Protein AF-A0A8T2XQR4-F1 (afdb_monomer)

Sequence (113 aa):
MMPNAELTTSVIAMCVNTEDIAYMCTSGLSATVSTRVSNELGAGNPDKAKQAMATTLKLSVLLALLIVLALVIGHDIWAGFFTDDLSIIKAFASMTPFLAISIALDAFEVVFR

pLDDT: mean 91.52, std 8.34, range [52.41, 97.44]

Nearest PDB structures (foldseek):
  7dqk-assembly1_A  TM=8.702E-01  e=2.565E-03  Nicotiana tabacum
  7php-assembly1_A  TM=9.029E-01  e=1.424E-01  Vibrio cholerae RC385
  6z71-assembly1_B  TM=8.340E-01  e=7.100E-01  Aquifex aeolicus VF5
  6fv7-assembly1_B  TM=8.353E-01  e=1.213E+00  Aquifex aeolicus VF5
  4oyd-assembly2_D  TM=6.210E-01  e=1.964E+00  synthetic construct

Secondary struc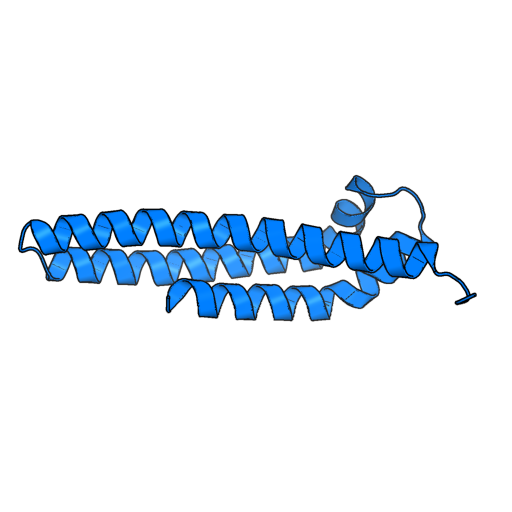ture (DSSP, 8-state):
--TTHHHHHHHHHHHHHHHHHHHHHHHHHHHHHHHHHHHHHHTT-HHHHHHHHHHHHHHHHHHHHHHHHHHHHHHHHHHHTT---HHHHHHHHHHHHHHHHHHHHHHHHHHH-

Foldseek 3Di:
DPVPPVLVVLLVVLLVVLLVVLLVVLLVLLVVLVVVLVVCVVVVNNVSSVVSLVVSLVVLLVSLVVSLVCCLVCVLVSVVVRDPDPSSSVVNNVCSVVSSVVSNVSSVVSSVD

Structure (mmCIF, N/CA/C/O backbone):
data_AF-A0A8T2XQR4-F1
#
_entry.id   AF-A0A8T2XQR4-F1
#
loop_
_atom_site.group_PDB
_atom_site.id
_atom_site.type_symbol
_atom_site.label_atom_id
_atom_site.label_alt_id
_atom_site.label_comp_id
_atom_site.label_asym_id
_atom_site.label_entity_id
_atom_site.label_seq_id
_atom_site.pdbx_PDB_ins_code
_atom_site.Cartn_x
_atom_site.Cartn_y
_atom_site.Cartn_z
_atom_site.occupancy
_atom_site.B_iso_or_equiv
_atom_site.auth_seq_id
_atom_site.auth_comp_id
_atom_site.auth_asym_id
_atom_site.auth_atom_id
_atom_site.pdbx_PDB_model_num
ATOM 1 N N . MET A 1 1 ? 27.267 15.207 -14.754 1.00 52.44 1 MET A N 1
ATOM 2 C CA . MET A 1 1 ? 25.904 14.692 -15.010 1.00 52.44 1 MET A CA 1
ATOM 3 C C . MET A 1 1 ? 25.841 13.300 -14.412 1.00 52.44 1 MET A C 1
ATOM 5 O O . MET A 1 1 ? 26.794 12.558 -14.617 1.00 52.44 1 MET A O 1
ATOM 9 N N . MET A 1 2 ? 24.819 12.973 -13.616 1.00 52.41 2 MET A N 1
ATOM 10 C CA . MET A 1 2 ? 24.687 11.603 -13.107 1.00 52.41 2 MET A CA 1
ATOM 11 C C . MET A 1 2 ? 24.422 10.677 -14.302 1.00 52.41 2 MET A C 1
ATOM 13 O O . MET A 1 2 ? 23.519 10.984 -15.086 1.00 52.41 2 MET A O 1
ATOM 17 N N . PRO A 1 3 ? 25.190 9.593 -14.488 1.00 59.22 3 PRO A N 1
ATOM 18 C CA . PRO A 1 3 ? 24.833 8.591 -15.481 1.00 59.22 3 PRO A CA 1
ATOM 19 C C . PRO A 1 3 ? 23.431 8.056 -15.145 1.00 59.22 3 PRO A C 1
ATOM 21 O O . PRO A 1 3 ? 23.161 7.718 -13.996 1.00 59.22 3 PRO A O 1
ATOM 24 N N . ASN A 1 4 ? 22.538 8.032 -16.138 1.00 79.88 4 ASN A N 1
ATOM 25 C CA . ASN A 1 4 ? 21.150 7.553 -16.034 1.00 79.88 4 ASN A CA 1
ATOM 26 C C . ASN A 1 4 ? 20.208 8.376 -15.131 1.00 79.88 4 ASN A C 1
ATOM 28 O O . ASN A 1 4 ? 19.316 7.816 -14.496 1.00 79.88 4 ASN A O 1
ATOM 32 N N . ALA A 1 5 ? 20.368 9.705 -15.093 1.00 87.06 5 ALA A N 1
ATOM 33 C CA . ALA A 1 5 ? 19.472 10.590 -14.337 1.00 87.06 5 ALA A CA 1
ATOM 34 C C . ALA A 1 5 ? 17.978 10.376 -14.668 1.00 87.06 5 ALA A C 1
ATOM 36 O O . ALA A 1 5 ? 17.159 10.327 -13.758 1.00 87.06 5 ALA A O 1
ATOM 37 N N . GLU A 1 6 ? 17.639 10.183 -15.946 1.00 89.69 6 GLU A N 1
ATOM 38 C CA . GLU A 1 6 ? 16.264 9.932 -16.403 1.00 89.69 6 GLU A CA 1
ATOM 39 C C . GLU A 1 6 ? 15.666 8.651 -15.806 1.00 89.69 6 GLU A C 1
ATOM 41 O O . GLU A 1 6 ? 14.553 8.679 -15.281 1.00 89.69 6 GLU A O 1
ATOM 46 N N . LEU A 1 7 ? 16.425 7.551 -15.815 1.00 92.94 7 LEU A N 1
ATOM 47 C CA . LEU A 1 7 ? 15.996 6.275 -15.241 1.00 92.94 7 LEU A CA 1
ATOM 48 C C . LEU A 1 7 ? 15.733 6.426 -13.742 1.00 92.94 7 LEU A C 1
ATOM 50 O O . LEU A 1 7 ? 14.656 6.076 -13.268 1.00 92.94 7 LEU A O 1
ATOM 54 N N . THR A 1 8 ? 16.691 6.985 -12.998 1.00 93.06 8 THR A N 1
ATOM 55 C CA . THR A 1 8 ? 16.569 7.142 -11.543 1.00 93.06 8 THR A CA 1
ATOM 56 C C . THR A 1 8 ? 15.383 8.026 -11.172 1.00 93.06 8 THR A C 1
ATOM 58 O O . THR A 1 8 ? 14.587 7.654 -10.312 1.00 93.06 8 THR A O 1
ATOM 61 N N . THR A 1 9 ? 15.227 9.179 -11.830 1.00 95.12 9 THR A N 1
ATOM 62 C CA . THR A 1 9 ? 14.106 10.087 -11.567 1.00 95.12 9 THR A CA 1
ATOM 63 C C . THR A 1 9 ? 12.765 9.437 -11.899 1.00 95.12 9 THR A C 1
ATOM 65 O O . THR A 1 9 ? 11.834 9.566 -11.108 1.00 95.12 9 THR A O 1
ATOM 68 N N . SER A 1 10 ? 12.670 8.699 -13.008 1.00 95.62 10 SER A N 1
ATOM 69 C CA . SER A 1 10 ? 11.432 8.018 -13.406 1.00 95.62 10 SER A CA 1
ATOM 70 C C . SER A 1 10 ? 11.033 6.934 -12.407 1.00 95.62 10 SER A C 1
ATOM 72 O O . SER A 1 10 ? 9.889 6.904 -11.964 1.00 95.62 10 SER A O 1
ATOM 74 N N . VAL A 1 11 ? 11.982 6.091 -11.983 1.00 96.56 11 VAL A N 1
ATOM 75 C CA . VAL A 1 11 ? 11.727 5.038 -10.985 1.00 96.56 11 VAL A CA 1
ATOM 76 C C . VAL A 1 11 ? 11.282 5.642 -9.655 1.00 96.56 11 VAL A C 1
ATOM 78 O O . VAL A 1 11 ? 10.300 5.182 -9.080 1.00 96.56 11 VAL A O 1
ATOM 81 N N . ILE A 1 12 ? 11.956 6.696 -9.181 1.00 96.12 12 ILE A N 1
ATOM 82 C CA . ILE A 1 12 ? 11.571 7.379 -7.938 1.00 96.12 12 ILE A CA 1
ATOM 83 C C . ILE A 1 12 ? 10.167 7.974 -8.065 1.00 96.12 12 ILE A C 1
ATOM 85 O O . ILE A 1 12 ? 9.347 7.782 -7.171 1.00 96.12 12 ILE A O 1
ATOM 89 N N . ALA A 1 13 ? 9.864 8.652 -9.174 1.00 96.81 13 ALA A N 1
ATOM 90 C CA . ALA A 1 13 ? 8.539 9.216 -9.405 1.00 96.81 13 ALA A CA 1
ATOM 91 C C . ALA A 1 13 ? 7.453 8.130 -9.418 1.00 96.81 13 ALA A C 1
ATOM 93 O O . ALA A 1 13 ? 6.382 8.332 -8.850 1.00 96.81 13 ALA A O 1
ATOM 94 N N . MET A 1 14 ? 7.718 6.968 -10.018 1.00 97.44 14 MET A N 1
ATOM 95 C CA . MET A 1 14 ? 6.789 5.834 -9.992 1.00 97.44 14 MET A CA 1
ATOM 96 C C . MET A 1 14 ? 6.578 5.295 -8.575 1.00 97.44 14 MET A C 1
ATOM 98 O O . MET A 1 14 ? 5.436 5.036 -8.195 1.00 97.44 14 MET A O 1
ATOM 102 N N . CYS A 1 15 ? 7.643 5.155 -7.779 1.00 97.31 15 CYS A N 1
ATOM 103 C CA . CYS A 1 15 ? 7.532 4.741 -6.380 1.00 97.31 15 CYS A CA 1
ATOM 104 C C . CYS A 1 15 ? 6.655 5.711 -5.583 1.00 97.31 15 CYS A C 1
ATOM 106 O O . CYS A 1 15 ? 5.674 5.275 -4.987 1.00 97.31 15 CYS A O 1
ATOM 108 N N . VAL A 1 16 ? 6.948 7.013 -5.656 1.00 96.94 16 VAL A N 1
ATOM 109 C CA . VAL A 1 16 ? 6.195 8.055 -4.937 1.00 96.94 16 VAL A CA 1
ATOM 110 C C . VAL A 1 16 ? 4.725 8.073 -5.360 1.00 96.94 16 VAL A C 1
ATOM 112 O O . VAL A 1 16 ? 3.849 8.043 -4.508 1.00 96.94 16 VAL A O 1
ATOM 115 N N . ASN A 1 17 ? 4.424 8.029 -6.664 1.00 96.94 17 ASN A N 1
ATOM 116 C CA . ASN A 1 17 ? 3.030 7.989 -7.127 1.00 96.94 17 ASN A CA 1
ATOM 117 C C . ASN A 1 17 ? 2.286 6.736 -6.639 1.00 96.94 17 ASN A C 1
ATOM 119 O O . ASN A 1 17 ? 1.100 6.793 -6.325 1.00 96.94 17 ASN A O 1
ATOM 123 N N . THR A 1 18 ? 2.967 5.590 -6.590 1.00 96.31 18 THR A N 1
ATOM 124 C CA . THR A 1 18 ? 2.365 4.341 -6.103 1.00 96.31 18 THR A CA 1
ATOM 125 C C . THR A 1 18 ? 2.063 4.421 -4.606 1.00 96.31 18 THR A C 1
ATOM 127 O O . THR A 1 18 ? 0.993 3.994 -4.170 1.00 96.31 18 THR A O 1
ATOM 130 N N . GLU A 1 19 ? 2.985 4.992 -3.832 1.00 95.06 19 GLU A N 1
ATOM 131 C CA . GLU A 1 19 ? 2.826 5.244 -2.400 1.00 95.06 19 GLU A CA 1
ATOM 132 C C . GLU A 1 19 ? 1.676 6.220 -2.127 1.00 95.06 19 GLU A C 1
ATOM 134 O O . GLU A 1 19 ? 0.780 5.897 -1.349 1.00 95.06 19 GLU A O 1
ATOM 139 N N . ASP A 1 20 ? 1.605 7.335 -2.859 1.00 95.25 20 ASP A N 1
ATOM 140 C CA . ASP A 1 20 ? 0.517 8.315 -2.755 1.00 95.25 20 ASP A CA 1
ATOM 141 C C . ASP A 1 20 ? -0.856 7.684 -3.032 1.00 95.25 20 ASP A C 1
ATOM 143 O O . ASP A 1 20 ? -1.819 7.913 -2.295 1.00 95.25 20 ASP A O 1
ATOM 147 N N . ILE A 1 21 ? -0.968 6.843 -4.067 1.00 94.56 21 ILE A N 1
ATOM 148 C CA . ILE A 1 21 ? -2.221 6.140 -4.388 1.00 94.56 21 ILE A CA 1
ATOM 149 C C . ILE A 1 21 ? -2.627 5.202 -3.244 1.00 94.56 21 ILE A C 1
ATOM 151 O O . ILE A 1 21 ? -3.799 5.171 -2.848 1.00 94.56 21 ILE A O 1
ATOM 155 N N . ALA A 1 22 ? -1.674 4.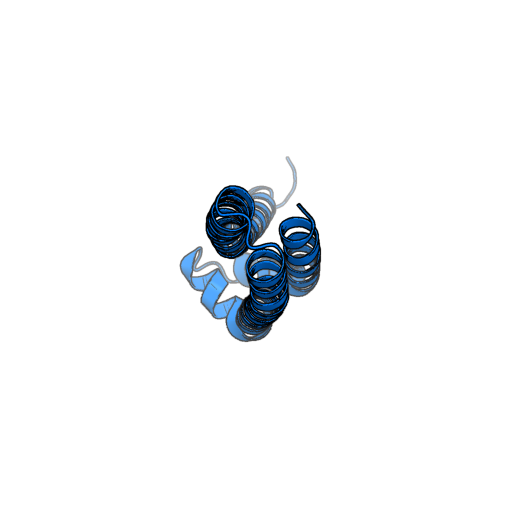448 -2.692 1.00 92.94 22 ALA A N 1
ATOM 156 C CA . ALA A 1 22 ? -1.926 3.564 -1.559 1.00 92.94 22 ALA A CA 1
ATOM 157 C C . ALA A 1 22 ? -2.353 4.354 -0.309 1.00 92.94 22 ALA A C 1
ATOM 159 O O . ALA A 1 22 ? -3.339 3.995 0.343 1.00 92.94 22 ALA A O 1
ATOM 160 N N . TYR A 1 23 ? -1.674 5.467 -0.027 1.00 91.38 23 TYR A N 1
ATOM 161 C CA . TYR A 1 23 ? -1.985 6.376 1.072 1.00 91.38 23 TYR A CA 1
ATOM 162 C C . TYR A 1 23 ? -3.382 6.993 0.939 1.00 91.38 23 TYR A C 1
ATOM 164 O O . TYR A 1 23 ? -4.145 7.043 1.905 1.00 91.38 23 TYR A O 1
ATOM 172 N N . MET A 1 24 ? -3.779 7.426 -0.260 1.00 92.62 24 MET A N 1
ATOM 173 C CA . MET A 1 24 ? -5.118 7.976 -0.490 1.00 92.62 24 MET A CA 1
ATOM 174 C C . MET A 1 24 ? -6.223 6.958 -0.179 1.00 92.62 24 MET A C 1
ATOM 176 O O . MET A 1 24 ? -7.257 7.324 0.388 1.00 92.62 24 MET A O 1
ATOM 180 N N . CYS A 1 25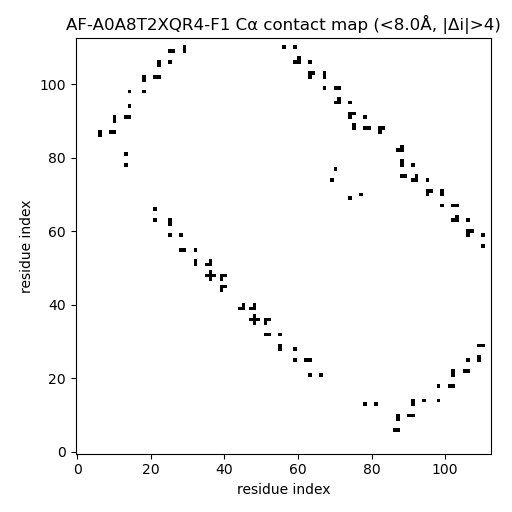 ? -6.001 5.679 -0.501 1.00 88.88 25 CYS A N 1
ATOM 181 C CA . CYS A 1 25 ? -6.956 4.611 -0.208 1.00 88.88 25 CYS A CA 1
ATOM 182 C C . CYS A 1 25 ? -7.163 4.422 1.303 1.00 88.88 25 CYS A C 1
ATOM 184 O O . CYS A 1 25 ? -8.301 4.287 1.761 1.00 88.88 25 CYS A O 1
ATOM 186 N N . THR A 1 26 ? -6.085 4.428 2.090 1.00 86.88 26 THR A N 1
ATOM 187 C CA . THR A 1 26 ? -6.158 4.240 3.549 1.00 86.88 26 THR A CA 1
ATOM 188 C C . THR A 1 26 ? -6.657 5.498 4.263 1.00 86.88 26 THR A C 1
ATOM 190 O O . THR A 1 26 ? -7.515 5.409 5.143 1.00 86.88 26 THR A O 1
ATOM 193 N N . SER A 1 27 ? -6.212 6.680 3.837 1.00 88.62 27 SER A N 1
ATOM 194 C CA . SER A 1 27 ? -6.606 7.971 4.412 1.00 88.62 27 SER A CA 1
ATOM 195 C C . SER A 1 27 ? -8.105 8.258 4.249 1.00 88.62 27 SER A C 1
ATOM 197 O O . SER A 1 27 ? -8.763 8.707 5.192 1.00 88.62 27 SER A O 1
ATOM 199 N N . GLY A 1 28 ? -8.695 7.913 3.096 1.00 90.06 28 GLY A N 1
ATOM 200 C CA . GLY A 1 28 ? -10.142 8.040 2.878 1.00 90.06 28 GLY A CA 1
ATOM 201 C C . GLY A 1 28 ? -10.979 7.191 3.847 1.00 90.06 28 GLY A C 1
ATOM 202 O O . GLY A 1 28 ? -12.038 7.627 4.321 1.00 90.06 28 GLY A O 1
ATOM 203 N N . LEU A 1 29 ? -10.481 6.002 4.202 1.00 86.81 29 LEU A N 1
ATOM 204 C CA . LEU A 1 29 ? -11.107 5.147 5.207 1.00 86.81 29 LEU A CA 1
ATOM 205 C C . LEU A 1 29 ? -11.045 5.796 6.597 1.00 86.81 29 LEU A C 1
ATOM 207 O O . LEU A 1 29 ? -12.074 5.887 7.272 1.00 86.81 29 LEU A O 1
ATOM 211 N N . SER A 1 30 ? -9.872 6.297 6.996 1.00 87.69 30 SER A N 1
ATOM 212 C CA . SER A 1 30 ? -9.693 6.986 8.279 1.00 87.69 30 SER A CA 1
ATOM 213 C C . SER A 1 30 ? -10.610 8.204 8.396 1.00 87.69 30 SER A C 1
ATOM 215 O O . SER A 1 30 ? -11.335 8.316 9.381 1.00 87.69 30 SER A O 1
ATOM 217 N N . ALA A 1 31 ? -10.705 9.052 7.366 1.00 90.62 31 ALA A N 1
ATOM 218 C CA . ALA A 1 31 ? -11.583 10.228 7.374 1.00 90.62 31 ALA A CA 1
ATOM 219 C C . ALA A 1 31 ? -13.075 9.873 7.558 1.00 90.62 31 ALA A C 1
ATOM 221 O O . ALA A 1 31 ? -13.803 10.516 8.328 1.00 90.62 31 ALA A O 1
ATOM 222 N N . THR A 1 32 ? -13.532 8.808 6.891 1.00 90.56 32 THR A N 1
ATOM 223 C CA . THR A 1 32 ? -14.906 8.296 7.035 1.00 90.56 32 THR A CA 1
ATOM 224 C C . THR A 1 32 ? -15.178 7.854 8.472 1.00 90.56 32 THR A C 1
ATOM 226 O O . THR A 1 32 ? -16.263 8.058 9.023 1.00 90.56 32 THR A O 1
ATOM 229 N N . VAL A 1 33 ? -14.179 7.253 9.107 1.00 90.81 33 VAL A N 1
ATOM 230 C CA . VAL A 1 33 ? -14.316 6.647 10.427 1.00 90.81 33 VAL A CA 1
ATOM 231 C C . VAL A 1 33 ? -14.203 7.684 11.521 1.00 90.81 33 VAL A C 1
ATOM 233 O O . VAL A 1 33 ? -15.018 7.633 12.438 1.00 90.81 33 VAL A O 1
ATOM 236 N N . SER A 1 34 ? -13.302 8.660 11.398 1.00 91.25 34 SER A N 1
ATOM 237 C CA . SER A 1 34 ? -13.270 9.834 12.270 1.00 91.25 34 SER A CA 1
ATOM 238 C C . SER A 1 34 ? -14.645 10.498 12.305 1.00 91.25 34 SER A C 1
ATOM 240 O O . SER A 1 34 ? -15.198 10.684 13.384 1.00 91.25 34 SER A O 1
ATOM 242 N N . THR A 1 35 ? -15.268 10.723 11.140 1.00 94.56 35 THR A N 1
ATOM 243 C CA . THR A 1 35 ? -16.640 11.257 11.056 1.00 94.56 35 THR A CA 1
ATOM 244 C C . THR A 1 35 ? -17.644 10.385 11.819 1.00 94.56 35 THR A C 1
ATOM 246 O O . THR A 1 35 ? -18.446 10.887 12.606 1.00 94.56 35 THR A O 1
ATOM 249 N N . ARG A 1 36 ? -17.594 9.059 11.632 1.00 93.38 36 ARG A N 1
ATOM 250 C CA . ARG A 1 36 ? -18.526 8.123 12.282 1.00 93.38 36 ARG A CA 1
ATOM 251 C C . ARG A 1 36 ? -18.337 8.066 13.800 1.00 93.38 36 ARG A C 1
ATOM 253 O O . ARG A 1 36 ? -19.317 8.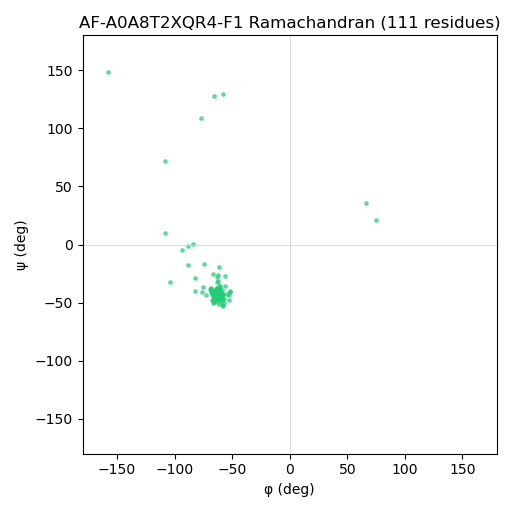056 14.536 1.00 93.38 36 ARG A O 1
ATOM 260 N N . VAL A 1 37 ? -17.090 8.048 14.264 1.00 94.38 37 VAL A N 1
ATOM 261 C CA . VAL A 1 37 ? -16.720 8.056 15.685 1.00 94.38 37 VAL A CA 1
ATOM 262 C C . VAL A 1 37 ? -17.151 9.367 16.336 1.00 94.38 37 VAL A C 1
ATOM 264 O O . VAL A 1 37 ? -17.796 9.328 17.381 1.00 94.38 37 VAL A O 1
ATOM 267 N N . SER A 1 38 ? -16.876 10.512 15.704 1.00 95.31 38 SER A N 1
ATOM 268 C CA . SER A 1 38 ? -17.314 11.826 16.184 1.00 95.31 38 SER A CA 1
ATOM 269 C C . SER A 1 38 ? -18.834 11.912 16.314 1.00 95.31 38 SER A C 1
ATOM 271 O O . SER A 1 38 ? -19.323 12.402 17.330 1.00 95.31 38 SER A O 1
ATOM 273 N N . ASN A 1 39 ? -19.584 11.386 15.340 1.00 96.56 39 ASN A N 1
ATOM 274 C CA . ASN A 1 39 ? -21.047 11.373 15.390 1.00 96.56 39 ASN A CA 1
ATOM 275 C C . ASN A 1 39 ? -21.588 10.497 16.531 1.00 96.56 39 ASN A C 1
ATOM 277 O O . ASN A 1 39 ? -22.480 10.927 17.258 1.00 96.56 39 ASN A O 1
ATOM 281 N N . GLU A 1 40 ? -21.046 9.290 16.728 1.00 96.88 40 GLU A N 1
ATOM 282 C CA . GLU A 1 40 ? -21.491 8.399 17.811 1.00 96.88 40 GLU A CA 1
ATOM 283 C C . GLU A 1 40 ? -21.117 8.937 19.198 1.00 96.88 40 GLU A C 1
ATOM 285 O O . GLU A 1 40 ? -21.919 8.846 20.128 1.00 96.88 40 GLU A O 1
ATOM 290 N N . LEU A 1 41 ? -19.941 9.556 19.343 1.00 95.00 41 LEU A N 1
ATOM 291 C CA . LEU A 1 41 ? -19.555 10.239 20.581 1.00 95.00 41 LEU A CA 1
ATOM 292 C C . LEU A 1 41 ? -20.450 11.453 20.858 1.00 95.00 41 LEU A C 1
ATOM 294 O O . LEU A 1 41 ? -20.916 11.611 21.984 1.00 95.00 41 LEU A O 1
ATOM 298 N N . GLY A 1 42 ? -20.746 12.266 19.839 1.00 97.00 42 GLY A N 1
ATOM 299 C CA . GLY A 1 42 ? -21.667 13.402 19.948 1.00 97.00 42 GLY A CA 1
ATOM 300 C C . GLY A 1 42 ? -23.102 12.990 20.298 1.00 97.00 42 GLY A C 1
ATOM 301 O O . GLY A 1 42 ? -23.811 13.739 20.963 1.00 97.00 42 GLY A O 1
ATOM 302 N N . ALA A 1 43 ? -23.509 11.777 19.915 1.00 96.88 43 ALA A N 1
ATOM 303 C CA . ALA A 1 43 ? -24.790 11.177 20.281 1.00 96.88 43 ALA A CA 1
ATOM 304 C C . ALA A 1 43 ? -24.788 10.477 21.657 1.00 96.88 43 ALA A C 1
ATOM 306 O O . ALA A 1 43 ? -25.811 9.919 22.050 1.00 96.88 43 ALA A O 1
ATOM 307 N N . GLY A 1 44 ? -23.664 10.474 22.386 1.00 96.94 44 GLY A N 1
ATOM 308 C CA . GLY A 1 44 ? -23.546 9.816 23.690 1.00 96.94 44 GLY A CA 1
ATOM 309 C C . GLY A 1 44 ? -23.439 8.286 23.631 1.00 96.94 44 GLY A C 1
ATOM 310 O O . GLY A 1 44 ? -23.715 7.628 24.630 1.00 96.94 44 GLY A O 1
ATOM 311 N N . ASN A 1 45 ? -23.028 7.712 22.491 1.00 97.25 45 ASN A N 1
ATOM 312 C CA . ASN A 1 45 ? -22.921 6.265 22.258 1.00 97.25 45 ASN A CA 1
ATOM 313 C C . ASN A 1 45 ? -21.449 5.781 22.193 1.00 97.25 45 ASN A C 1
ATOM 315 O O . ASN A 1 45 ? -20.965 5.400 21.118 1.00 97.25 45 ASN A O 1
ATOM 319 N N . PRO A 1 46 ? -20.707 5.728 23.316 1.00 94.50 46 PRO A N 1
ATOM 320 C CA . PRO A 1 46 ? -19.292 5.337 23.318 1.00 94.50 46 PRO A CA 1
ATOM 321 C C . PRO A 1 46 ? -19.054 3.898 22.831 1.00 94.50 46 PRO A C 1
ATOM 323 O O . PRO A 1 46 ? -18.037 3.620 22.192 1.00 94.50 46 PRO A O 1
ATOM 326 N N . ASP A 1 47 ? -20.001 2.985 23.060 1.00 96.56 47 ASP A N 1
ATOM 327 C CA . ASP A 1 47 ? -19.882 1.596 22.601 1.00 96.56 47 ASP A CA 1
ATOM 328 C C . ASP A 1 47 ? -19.907 1.489 21.071 1.00 96.56 47 ASP A C 1
ATOM 330 O O . ASP A 1 47 ? -19.098 0.767 20.480 1.00 96.56 47 ASP A O 1
ATOM 334 N N . LYS A 1 48 ? -20.779 2.258 20.405 1.00 95.00 48 LYS A N 1
ATOM 335 C CA . LYS A 1 48 ? -20.837 2.312 18.936 1.00 95.00 48 LYS A CA 1
ATOM 336 C C . LYS A 1 48 ? -19.598 2.979 18.347 1.00 95.00 48 LYS A C 1
ATOM 338 O O . LYS A 1 48 ? -19.076 2.501 17.339 1.00 95.00 48 LYS A O 1
ATOM 343 N N . ALA A 1 49 ? -19.083 4.021 19.001 1.00 94.12 49 ALA A N 1
ATOM 344 C CA . ALA A 1 49 ? -17.817 4.647 18.628 1.00 94.12 49 ALA A CA 1
ATOM 345 C C . ALA A 1 49 ? -16.655 3.635 18.682 1.00 94.12 49 ALA A C 1
ATOM 347 O O . ALA A 1 49 ? -15.903 3.490 17.716 1.00 94.12 49 ALA A O 1
ATOM 348 N N . LYS A 1 50 ? -16.564 2.841 19.757 1.00 93.56 50 LYS A N 1
ATOM 349 C CA . LYS A 1 50 ? -15.545 1.788 19.903 1.00 93.56 50 LYS A CA 1
ATOM 350 C C . LYS A 1 50 ? -15.674 0.696 18.839 1.00 93.56 50 LYS A C 1
ATOM 352 O O . LYS A 1 50 ? -14.671 0.265 18.269 1.00 93.56 50 LYS A O 1
ATOM 357 N N . GLN A 1 51 ? -16.897 0.264 18.532 1.00 93.81 51 GLN A N 1
ATOM 358 C CA . GLN A 1 51 ? -17.153 -0.695 17.452 1.00 93.81 51 GLN A CA 1
ATOM 359 C C . GLN A 1 51 ? -16.758 -0.137 16.079 1.00 93.81 51 GLN A C 1
ATOM 361 O O . GLN A 1 51 ? -16.220 -0.874 15.246 1.00 93.81 51 GLN A O 1
ATOM 366 N N . ALA A 1 52 ? -16.982 1.159 15.844 1.00 91.75 52 ALA A N 1
ATOM 367 C CA . ALA A 1 52 ? -16.565 1.825 14.619 1.00 91.75 52 ALA A CA 1
ATOM 368 C C . ALA A 1 52 ? -15.046 1.835 14.453 1.00 91.75 52 ALA A C 1
ATOM 370 O O . ALA A 1 52 ? -14.560 1.423 13.398 1.00 91.75 52 ALA A O 1
ATOM 371 N N . MET A 1 53 ? -14.300 2.186 15.502 1.00 89.94 53 MET A N 1
ATOM 372 C CA . MET A 1 53 ? -12.836 2.116 15.484 1.00 89.94 53 MET A CA 1
ATOM 373 C C . MET A 1 53 ? -12.335 0.685 15.242 1.00 89.94 53 MET A C 1
ATOM 375 O O . MET A 1 53 ? -11.521 0.455 14.352 1.00 89.94 53 MET A O 1
ATOM 379 N N . ALA A 1 54 ? -12.869 -0.302 15.969 1.00 90.06 54 ALA A N 1
ATOM 380 C CA . ALA A 1 54 ? -12.424 -1.692 15.853 1.00 90.06 54 ALA A CA 1
ATOM 381 C C . ALA A 1 54 ? -12.691 -2.301 14.465 1.00 90.06 54 ALA A C 1
ATOM 383 O O . ALA A 1 54 ? -11.870 -3.057 13.948 1.00 90.06 54 ALA A O 1
ATOM 384 N N . THR A 1 55 ? -13.836 -1.982 13.854 1.00 90.25 55 THR A N 1
ATOM 385 C CA . THR A 1 55 ? -14.169 -2.439 12.493 1.00 90.25 55 THR A CA 1
ATOM 386 C C . THR A 1 55 ? -13.225 -1.825 11.464 1.00 90.25 55 THR A C 1
ATOM 388 O O . THR A 1 55 ? -12.784 -2.502 10.540 1.00 90.25 55 THR A O 1
ATOM 391 N N . THR A 1 56 ? -12.877 -0.557 11.661 1.00 88.44 56 THR A N 1
ATOM 392 C CA . THR A 1 56 ? -11.992 0.192 10.768 1.00 88.44 56 THR A CA 1
ATOM 393 C C . THR A 1 56 ? -10.580 -0.338 10.805 1.00 88.44 56 THR A C 1
ATOM 395 O O . THR A 1 56 ? -10.039 -0.635 9.753 1.00 88.44 56 THR A O 1
ATOM 398 N N . LEU A 1 57 ? -10.020 -0.551 11.998 1.00 87.44 57 LEU A N 1
ATOM 399 C CA . LEU A 1 57 ? -8.685 -1.125 12.150 1.00 87.44 57 LEU A CA 1
ATOM 400 C C . LEU A 1 57 ? -8.555 -2.450 11.380 1.00 87.44 57 LEU A C 1
ATOM 402 O O . LEU A 1 57 ? -7.582 -2.658 10.663 1.00 87.44 57 LEU A O 1
ATOM 406 N N . LYS A 1 58 ? -9.569 -3.323 11.460 1.00 89.12 58 LYS A N 1
ATOM 407 C CA . LYS A 1 58 ? -9.593 -4.582 10.696 1.00 89.12 58 LYS A CA 1
ATOM 408 C C . LYS A 1 58 ? -9.629 -4.345 9.186 1.00 89.12 58 LYS A C 1
ATOM 410 O O . LYS A 1 58 ? -8.919 -5.024 8.451 1.00 89.12 58 LYS A O 1
ATOM 415 N N . LEU A 1 59 ? -10.459 -3.408 8.730 1.00 89.75 59 LEU A N 1
ATOM 416 C CA . LEU A 1 59 ? -10.608 -3.103 7.309 1.00 89.75 59 LEU A CA 1
ATOM 417 C C . LEU A 1 59 ? -9.355 -2.431 6.731 1.00 89.75 59 LEU A C 1
ATOM 419 O O . LEU A 1 59 ? -8.953 -2.789 5.631 1.00 89.75 59 LEU A O 1
ATOM 423 N N . SER A 1 60 ? -8.697 -1.542 7.479 1.00 86.94 60 SER A N 1
ATOM 424 C CA . SER A 1 60 ? -7.430 -0.922 7.080 1.00 86.94 60 SER A CA 1
ATOM 425 C C . SER A 1 60 ? -6.319 -1.949 6.921 1.00 86.94 60 SER A C 1
ATOM 427 O O . SER A 1 60 ? -5.639 -1.946 5.901 1.00 86.94 60 SER A O 1
ATOM 429 N N . VAL A 1 61 ? -6.164 -2.864 7.887 1.00 87.38 61 VAL A N 1
ATOM 430 C CA . VAL A 1 61 ? -5.162 -3.940 7.799 1.00 87.38 61 VAL A CA 1
ATOM 431 C C . VAL A 1 61 ? -5.441 -4.836 6.594 1.00 87.38 61 VAL A C 1
ATOM 433 O O . VAL A 1 61 ? -4.524 -5.157 5.842 1.00 87.38 61 VAL A O 1
ATOM 436 N N . LEU A 1 62 ? -6.704 -5.210 6.369 1.00 91.62 62 LEU A N 1
ATOM 437 C CA . LEU A 1 62 ? -7.085 -6.006 5.204 1.00 91.62 62 LEU A CA 1
ATOM 438 C C . LEU A 1 62 ? -6.783 -5.272 3.890 1.00 91.62 62 LEU A C 1
ATOM 440 O O . LEU A 1 62 ? -6.217 -5.866 2.978 1.00 91.62 62 LEU A O 1
ATOM 444 N N . LEU A 1 63 ? -7.132 -3.988 3.795 1.00 91.00 63 LEU A N 1
ATOM 445 C CA . LEU A 1 63 ? -6.895 -3.176 2.605 1.00 91.00 63 LEU A CA 1
ATOM 446 C C . LEU A 1 63 ? -5.396 -3.015 2.321 1.00 91.00 63 LEU A C 1
ATOM 448 O O . LEU A 1 63 ? -4.975 -3.208 1.186 1.00 91.00 63 LEU A O 1
ATOM 452 N N . ALA A 1 64 ? -4.590 -2.737 3.347 1.00 90.25 64 ALA A N 1
ATOM 453 C CA . ALA A 1 64 ? -3.139 -2.633 3.224 1.00 90.25 64 ALA A CA 1
ATOM 454 C C . ALA A 1 64 ? -2.518 -3.944 2.725 1.00 90.25 64 ALA A C 1
ATOM 456 O O . ALA A 1 64 ? -1.719 -3.933 1.790 1.00 90.25 64 ALA A O 1
ATOM 457 N N . LEU A 1 65 ? -2.942 -5.084 3.284 1.00 92.62 65 LEU A N 1
ATOM 458 C CA . LEU A 1 65 ? -2.506 -6.404 2.823 1.00 92.62 65 LEU A CA 1
ATOM 459 C C . LEU A 1 65 ? -2.877 -6.651 1.358 1.00 92.62 65 LEU A C 1
ATOM 461 O O . LEU A 1 65 ? -2.057 -7.177 0.611 1.00 92.62 65 LEU A O 1
ATOM 465 N N . LEU A 1 66 ? -4.083 -6.264 0.935 1.00 94.81 66 LEU A N 1
ATOM 466 C CA . LEU A 1 66 ? -4.517 -6.405 -0.456 1.00 94.81 66 LEU A CA 1
ATOM 467 C C . LEU A 1 66 ? -3.696 -5.526 -1.407 1.00 94.81 66 LEU A C 1
ATOM 469 O O . LEU A 1 66 ? -3.288 -6.015 -2.457 1.00 94.81 66 LEU A O 1
ATOM 473 N N . ILE A 1 67 ? -3.422 -4.271 -1.038 1.00 93.62 67 ILE A N 1
ATOM 474 C CA . ILE A 1 67 ? -2.600 -3.349 -1.838 1.00 93.62 67 ILE A CA 1
ATOM 475 C C . ILE A 1 67 ? -1.175 -3.891 -1.973 1.00 93.62 67 ILE A C 1
ATOM 477 O O . ILE A 1 67 ? -0.664 -4.003 -3.085 1.00 93.62 67 ILE A O 1
ATOM 481 N N . VAL A 1 68 ? -0.554 -4.287 -0.858 1.00 94.81 68 VAL A N 1
ATOM 482 C CA . VAL A 1 68 ? 0.801 -4.854 -0.855 1.00 94.81 68 VAL A CA 1
ATOM 483 C C . VAL A 1 68 ? 0.860 -6.132 -1.687 1.00 94.81 68 VAL A C 1
ATOM 485 O O . VAL A 1 68 ? 1.766 -6.291 -2.500 1.00 94.81 68 VAL A O 1
ATOM 488 N N . LEU A 1 69 ? -0.113 -7.032 -1.534 1.00 95.88 69 LEU A N 1
ATOM 489 C CA . LEU A 1 69 ? -0.157 -8.278 -2.295 1.00 95.88 69 LEU A CA 1
ATOM 490 C C . LEU A 1 69 ? -0.332 -8.022 -3.797 1.00 95.88 69 LEU A C 1
ATOM 492 O O . LEU A 1 69 ? 0.369 -8.629 -4.606 1.00 95.88 69 LEU A O 1
ATOM 496 N N . ALA A 1 70 ? -1.236 -7.111 -4.165 1.00 95.38 70 ALA A N 1
ATOM 497 C CA . ALA A 1 70 ? -1.459 -6.721 -5.552 1.00 95.38 70 ALA A CA 1
ATOM 498 C C . ALA A 1 70 ? -0.199 -6.107 -6.171 1.00 95.38 70 ALA A C 1
ATOM 500 O O . ALA A 1 70 ? 0.161 -6.463 -7.291 1.00 95.38 70 ALA A O 1
ATOM 501 N N . LEU A 1 71 ? 0.503 -5.247 -5.429 1.00 95.25 71 LEU A N 1
ATOM 502 C CA . LEU A 1 71 ? 1.749 -4.642 -5.878 1.00 95.25 71 LEU A CA 1
ATOM 503 C C . LEU A 1 71 ? 2.854 -5.692 -6.037 1.00 95.25 71 LEU A C 1
ATOM 505 O O . LEU A 1 71 ? 3.464 -5.770 -7.093 1.00 95.25 71 LEU A O 1
ATOM 509 N N . VAL A 1 72 ? 3.086 -6.550 -5.040 1.00 94.75 72 VAL A N 1
ATOM 510 C CA . VAL A 1 72 ? 4.150 -7.569 -5.097 1.00 94.75 72 VAL A CA 1
ATOM 511 C C . VAL A 1 72 ? 3.937 -8.541 -6.262 1.00 94.75 72 VAL A C 1
ATOM 513 O O . VAL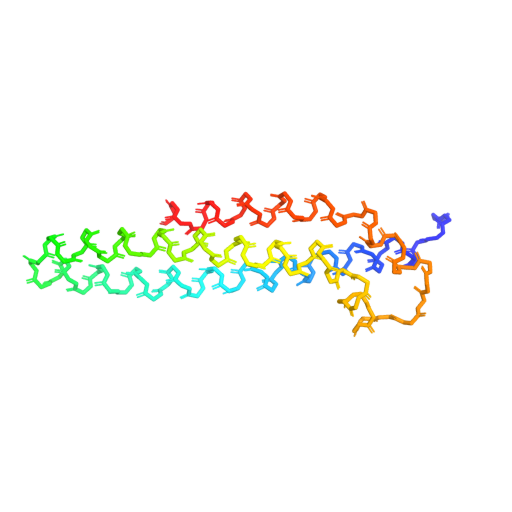 A 1 72 ? 4.883 -8.831 -6.995 1.00 94.75 72 VAL A O 1
ATOM 516 N N . ILE A 1 73 ? 2.704 -9.012 -6.471 1.00 96.06 73 ILE A N 1
ATOM 517 C CA . ILE A 1 73 ? 2.376 -9.952 -7.554 1.00 96.06 73 ILE A CA 1
ATOM 518 C C . ILE A 1 73 ? 2.334 -9.251 -8.920 1.00 96.06 73 ILE A C 1
ATOM 520 O O . ILE A 1 73 ? 2.716 -9.843 -9.925 1.00 96.06 73 ILE A O 1
ATOM 524 N N . GLY A 1 74 ? 1.849 -8.010 -8.968 1.00 95.75 74 GLY A N 1
ATOM 525 C CA . GLY A 1 74 ? 1.512 -7.300 -10.201 1.00 95.75 74 GLY A CA 1
ATOM 526 C C . GLY A 1 74 ? 2.454 -6.163 -10.590 1.00 95.75 74 GLY A C 1
ATOM 527 O O . GLY A 1 74 ? 2.102 -5.413 -11.496 1.00 95.75 74 GLY A O 1
ATOM 528 N N . HIS A 1 75 ? 3.608 -5.995 -9.936 1.00 95.44 75 HIS A N 1
ATOM 529 C CA . HIS A 1 75 ? 4.468 -4.814 -10.107 1.00 95.44 75 HIS A CA 1
ATOM 530 C C . HIS A 1 75 ? 4.903 -4.549 -11.553 1.00 95.44 75 HIS A C 1
ATOM 532 O O . HIS A 1 75 ? 4.965 -3.389 -11.943 1.00 95.44 75 HIS A O 1
ATOM 538 N N . ASP A 1 76 ? 5.154 -5.582 -12.362 1.00 95.00 76 ASP A N 1
ATOM 539 C CA . ASP A 1 76 ? 5.521 -5.407 -13.775 1.00 95.00 76 ASP A CA 1
ATOM 540 C C . ASP A 1 76 ? 4.351 -4.859 -14.606 1.00 95.00 76 ASP A C 1
ATOM 542 O O . ASP A 1 76 ? 4.529 -3.966 -15.433 1.00 95.00 76 ASP A O 1
ATOM 546 N N . ILE A 1 77 ? 3.134 -5.357 -14.354 1.00 96.81 77 ILE A N 1
ATOM 547 C CA . ILE A 1 77 ? 1.910 -4.866 -15.005 1.00 96.81 77 ILE A CA 1
ATOM 548 C C . ILE A 1 77 ? 1.635 -3.432 -14.553 1.00 96.81 77 ILE A C 1
ATOM 550 O O . ILE A 1 77 ? 1.317 -2.575 -15.373 1.00 96.81 77 ILE A O 1
ATOM 554 N N . TR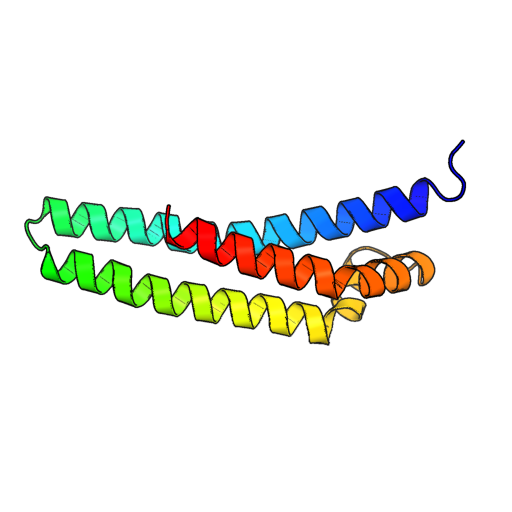P A 1 78 ? 1.789 -3.170 -13.253 1.00 96.88 78 TRP A N 1
ATOM 555 C CA . TRP A 1 78 ? 1.646 -1.838 -12.684 1.00 96.88 78 TRP A CA 1
ATOM 556 C C . TRP A 1 78 ? 2.625 -0.851 -13.325 1.00 96.88 78 TRP A C 1
ATOM 558 O O . TRP A 1 78 ? 2.207 0.203 -13.793 1.00 96.88 78 TRP A O 1
ATOM 568 N N . ALA A 1 79 ? 3.905 -1.220 -13.422 1.00 96.88 79 ALA A N 1
ATOM 569 C CA . ALA A 1 79 ? 4.941 -0.415 -14.058 1.00 96.88 79 ALA A CA 1
ATOM 570 C C . ALA A 1 79 ? 4.649 -0.145 -15.543 1.00 96.88 79 ALA A C 1
ATOM 572 O O . ALA A 1 79 ? 4.885 0.968 -16.015 1.00 96.88 79 ALA A O 1
ATOM 573 N N . GLY A 1 80 ? 4.062 -1.119 -16.245 1.00 96.00 80 GLY A N 1
ATOM 574 C CA . GLY A 1 80 ? 3.623 -0.983 -17.634 1.00 96.00 80 GLY A CA 1
ATOM 575 C C . GLY A 1 80 ? 2.547 0.086 -17.869 1.00 96.00 80 GLY A C 1
ATOM 576 O O . GLY A 1 80 ? 2.405 0.556 -18.991 1.00 96.00 80 GLY A O 1
ATOM 577 N N . PHE A 1 81 ? 1.816 0.535 -16.838 1.00 95.88 81 PHE A N 1
ATOM 578 C CA . PHE A 1 81 ? 0.913 1.690 -16.974 1.00 95.88 81 PHE A CA 1
ATOM 579 C C . PHE A 1 81 ? 1.647 3.037 -17.032 1.00 95.88 81 PHE A C 1
ATOM 581 O O . PHE A 1 81 ? 1.049 4.032 -17.440 1.00 95.88 81 PHE A O 1
ATOM 588 N N . PHE A 1 82 ? 2.918 3.088 -16.622 1.00 94.50 82 PHE A N 1
ATOM 589 C CA . PHE A 1 82 ? 3.715 4.317 -16.582 1.00 94.50 82 PHE A CA 1
ATOM 590 C C . PHE A 1 82 ? 4.729 4.397 -17.723 1.00 94.50 82 PHE A C 1
ATOM 592 O O . PHE A 1 82 ? 5.054 5.498 -18.166 1.00 94.50 82 PHE A O 1
ATOM 599 N N . THR A 1 83 ? 5.268 3.260 -18.174 1.00 95.50 83 THR A N 1
ATOM 600 C CA . THR A 1 83 ? 6.355 3.229 -19.159 1.00 95.50 83 THR A CA 1
ATOM 601 C C . THR A 1 83 ? 6.446 1.897 -19.901 1.00 95.50 83 THR A C 1
ATOM 603 O O . THR A 1 83 ? 6.193 0.841 -19.325 1.00 95.50 83 THR A O 1
ATOM 606 N N . ASP A 1 84 ? 6.893 1.956 -21.158 1.00 96.38 84 ASP A N 1
ATOM 607 C CA . ASP A 1 84 ? 7.249 0.793 -21.982 1.00 96.38 84 ASP A CA 1
ATOM 608 C C . ASP A 1 84 ? 8.757 0.446 -21.907 1.00 96.38 84 ASP A C 1
ATOM 610 O O . ASP A 1 84 ? 9.205 -0.547 -22.485 1.00 96.38 84 ASP A O 1
ATOM 614 N N . ASP A 1 85 ? 9.577 1.249 -21.209 1.00 96.31 85 ASP A N 1
ATOM 615 C CA . ASP A 1 85 ? 11.017 0.989 -21.071 1.00 96.31 85 ASP A CA 1
ATOM 616 C C . ASP A 1 85 ? 11.284 -0.117 -20.038 1.00 96.31 85 ASP A C 1
ATOM 618 O O . ASP A 1 85 ? 11.194 0.080 -18.821 1.00 96.31 85 ASP A O 1
ATOM 622 N N . LEU A 1 86 ? 11.704 -1.285 -20.533 1.00 95.81 86 LEU A N 1
ATOM 623 C CA . LEU A 1 86 ? 12.058 -2.446 -19.712 1.00 95.81 86 LEU A CA 1
ATOM 624 C C . LEU A 1 86 ? 13.140 -2.156 -18.660 1.00 95.81 86 LEU A C 1
ATOM 626 O O . LEU A 1 86 ? 13.193 -2.847 -17.642 1.00 95.81 86 LEU A O 1
ATOM 630 N N . SER A 1 87 ? 14.022 -1.184 -18.890 1.00 95.81 87 SER A N 1
ATOM 631 C CA . SER A 1 87 ? 15.064 -0.791 -17.935 1.00 95.81 87 SER A CA 1
ATOM 632 C C . SER A 1 87 ? 14.451 -0.127 -16.705 1.00 95.81 87 SER A C 1
ATOM 634 O O . SER A 1 87 ? 14.864 -0.418 -15.582 1.00 95.81 87 SER A O 1
ATOM 636 N N . ILE A 1 88 ? 13.431 0.714 -16.910 1.00 96.31 88 ILE A N 1
ATOM 637 C CA . ILE A 1 88 ? 12.684 1.379 -15.837 1.00 96.31 88 ILE A CA 1
ATOM 638 C C . ILE A 1 88 ? 11.789 0.364 -15.121 1.00 96.31 88 ILE A C 1
ATOM 640 O O . ILE A 1 88 ? 11.802 0.324 -13.892 1.00 96.31 88 ILE A O 1
ATOM 644 N N . ILE A 1 89 ? 11.098 -0.517 -15.859 1.00 97.00 89 ILE A N 1
ATOM 645 C CA . ILE A 1 89 ? 10.263 -1.585 -15.276 1.00 97.00 89 ILE A CA 1
ATOM 646 C C . ILE A 1 89 ? 11.096 -2.482 -14.352 1.00 97.00 89 ILE A C 1
ATOM 648 O O . ILE A 1 89 ? 10.746 -2.671 -13.190 1.00 97.00 89 ILE A O 1
ATOM 652 N N . LYS A 1 90 ? 12.255 -2.971 -14.816 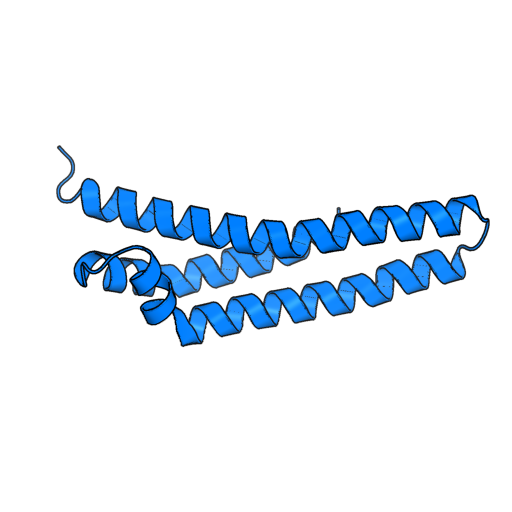1.00 96.88 90 LYS A N 1
ATOM 653 C CA . LYS A 1 90 ? 13.152 -3.804 -13.994 1.00 96.88 90 LYS A CA 1
ATOM 654 C C . LYS A 1 90 ? 13.696 -3.064 -12.774 1.00 96.88 90 LYS A C 1
ATOM 656 O O . LYS A 1 90 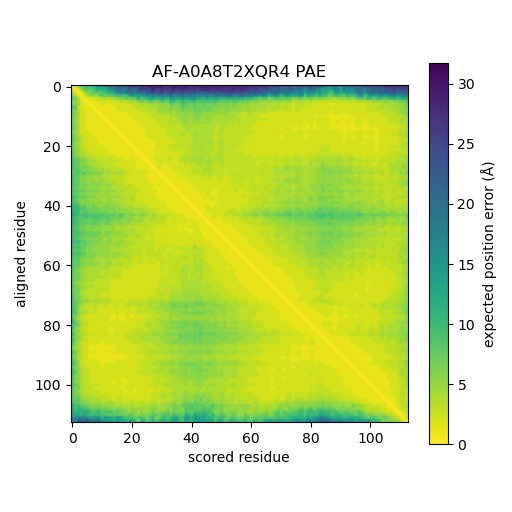? 13.855 -3.659 -11.709 1.00 96.88 90 LYS A O 1
ATOM 661 N N . ALA A 1 91 ? 14.003 -1.777 -12.917 1.00 96.50 91 ALA A N 1
ATOM 662 C CA . ALA A 1 91 ? 14.463 -0.971 -11.797 1.00 96.50 91 ALA A CA 1
ATOM 663 C C . ALA A 1 91 ? 13.342 -0.761 -10.761 1.00 96.50 91 ALA A C 1
ATOM 665 O O . ALA A 1 91 ? 13.585 -0.936 -9.567 1.00 96.50 91 ALA A O 1
ATOM 666 N N . PHE A 1 92 ? 12.107 -0.500 -11.193 1.00 97.31 92 PHE A N 1
ATOM 667 C CA . PHE A 1 92 ? 10.936 -0.435 -10.315 1.00 97.31 92 PHE A CA 1
ATOM 668 C C . PHE A 1 92 ? 10.651 -1.778 -9.620 1.00 97.31 92 PHE A C 1
ATOM 670 O O . PHE A 1 92 ? 10.433 -1.817 -8.407 1.00 97.31 92 PHE A O 1
ATOM 677 N N . ALA A 1 93 ? 10.753 -2.895 -10.345 1.00 96.69 93 ALA A N 1
ATOM 678 C CA . ALA A 1 93 ? 10.638 -4.243 -9.788 1.00 96.69 93 ALA A CA 1
ATOM 679 C C . ALA A 1 93 ? 11.615 -4.469 -8.622 1.00 96.69 93 ALA A C 1
ATOM 681 O O . ALA A 1 93 ? 11.234 -4.975 -7.567 1.00 96.69 93 ALA A O 1
ATOM 682 N N . SER A 1 94 ? 12.862 -4.003 -8.756 1.00 96.62 94 SER A N 1
ATOM 683 C CA . SER A 1 94 ? 13.861 -4.102 -7.682 1.00 96.62 94 SER A CA 1
ATOM 684 C C . SER A 1 94 ? 13.529 -3.259 -6.440 1.00 96.62 94 SER A C 1
ATOM 686 O O . SER A 1 94 ? 13.941 -3.612 -5.335 1.00 96.62 94 SER A O 1
ATOM 688 N N . MET A 1 95 ? 12.751 -2.182 -6.601 1.00 97.06 95 MET A N 1
ATOM 689 C CA . MET A 1 95 ? 12.302 -1.301 -5.513 1.00 97.06 95 MET A CA 1
ATOM 690 C C . MET A 1 95 ? 10.997 -1.768 -4.857 1.00 97.06 95 MET A C 1
ATOM 692 O O . MET A 1 95 ? 10.696 -1.374 -3.730 1.00 97.06 95 MET A O 1
ATOM 696 N N . THR A 1 96 ? 10.241 -2.643 -5.523 1.00 95.25 96 THR A N 1
ATOM 697 C CA . THR A 1 96 ? 8.931 -3.138 -5.070 1.00 95.25 96 THR A CA 1
ATOM 698 C C . THR A 1 96 ? 8.925 -3.688 -3.632 1.00 95.25 96 THR A C 1
ATOM 700 O O . THR A 1 96 ? 7.984 -3.377 -2.903 1.00 95.25 96 THR A O 1
ATOM 703 N N . PRO A 1 97 ? 9.940 -4.438 -3.147 1.00 95.25 97 PRO A N 1
ATOM 704 C CA . PRO A 1 97 ? 9.960 -4.915 -1.761 1.00 95.25 97 PRO A CA 1
ATOM 705 C C . PRO A 1 97 ? 10.040 -3.775 -0.740 1.00 95.25 97 PRO A C 1
ATOM 707 O O . PRO A 1 97 ? 9.373 -3.820 0.290 1.00 95.25 97 PRO A O 1
ATOM 710 N N . PHE A 1 98 ? 10.839 -2.744 -1.029 1.00 96.00 98 PHE A N 1
ATOM 711 C CA . PHE A 1 98 ? 10.965 -1.571 -0.163 1.00 96.00 98 PHE A CA 1
ATOM 712 C C . PHE A 1 98 ? 9.667 -0.768 -0.149 1.00 96.00 98 PHE A C 1
ATOM 714 O O . PHE A 1 98 ? 9.193 -0.387 0.917 1.00 96.00 98 PHE A O 1
ATOM 721 N N . LEU A 1 99 ? 9.055 -0.592 -1.320 1.00 95.94 99 LEU A N 1
ATOM 722 C CA . LEU A 1 99 ? 7.776 0.093 -1.469 1.00 95.94 99 LEU A CA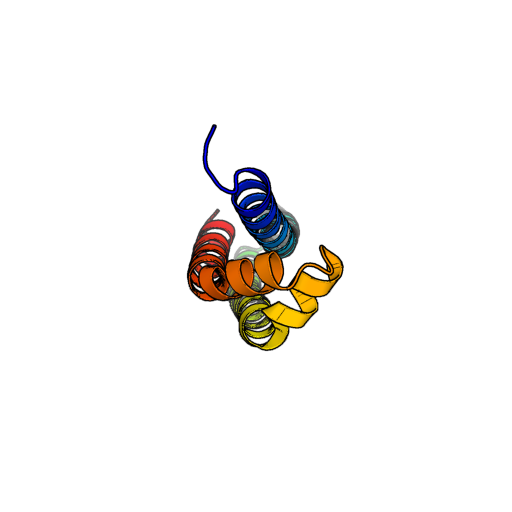 1
ATOM 723 C C . LEU A 1 99 ? 6.644 -0.634 -0.727 1.00 95.94 99 LEU A C 1
ATOM 725 O O . LEU A 1 99 ? 5.854 -0.006 -0.031 1.00 95.94 99 LEU A O 1
ATOM 729 N N . ALA A 1 100 ? 6.606 -1.966 -0.801 1.00 95.38 100 ALA A N 1
ATOM 730 C CA . ALA A 1 100 ? 5.661 -2.789 -0.051 1.00 95.38 100 ALA A CA 1
ATOM 731 C C . ALA A 1 100 ? 5.806 -2.614 1.472 1.00 95.38 100 ALA A C 1
ATOM 733 O O . ALA A 1 100 ? 4.801 -2.541 2.179 1.00 95.38 100 ALA A O 1
ATOM 734 N N . ILE A 1 101 ? 7.043 -2.529 1.976 1.00 94.62 101 ILE A N 1
ATOM 735 C CA . ILE A 1 101 ? 7.308 -2.259 3.396 1.00 94.62 101 ILE A CA 1
ATOM 736 C C . ILE A 1 101 ? 6.849 -0.845 3.767 1.00 94.62 101 ILE A C 1
ATOM 738 O O . ILE A 1 101 ? 6.189 -0.692 4.792 1.00 94.62 101 ILE A O 1
ATOM 742 N N . SER A 1 102 ? 7.149 0.157 2.935 1.00 94.75 102 SER A N 1
ATOM 743 C CA . SER A 1 102 ? 6.740 1.552 3.161 1.00 94.75 102 SER A CA 1
ATOM 744 C C . SER A 1 102 ? 5.218 1.675 3.275 1.00 94.75 102 SER A C 1
ATOM 746 O O . SER A 1 102 ? 4.701 2.086 4.309 1.00 94.75 102 SER A O 1
ATOM 748 N N . ILE A 1 103 ? 4.486 1.149 2.285 1.00 93.00 103 ILE A N 1
ATOM 749 C CA . ILE A 1 103 ? 3.015 1.157 2.261 1.00 93.00 103 ILE A CA 1
ATOM 750 C C . ILE A 1 103 ? 2.425 0.445 3.486 1.00 93.00 103 ILE A C 1
ATOM 752 O O . ILE A 1 103 ? 1.410 0.878 4.036 1.00 93.00 103 ILE A O 1
ATOM 756 N N . ALA A 1 104 ? 3.036 -0.660 3.924 1.00 90.56 104 ALA A N 1
ATOM 757 C CA . ALA A 1 104 ? 2.583 -1.361 5.117 1.00 90.56 104 ALA A CA 1
ATOM 758 C C . ALA A 1 104 ? 2.740 -0.491 6.375 1.00 90.56 104 ALA A C 1
ATOM 760 O O . ALA A 1 104 ? 1.803 -0.422 7.169 1.00 90.56 104 ALA A O 1
ATOM 761 N N . LEU A 1 105 ? 3.887 0.177 6.547 1.00 90.56 105 LEU A N 1
ATOM 762 C CA . LEU A 1 105 ? 4.152 1.074 7.678 1.00 90.56 105 LEU A CA 1
ATOM 763 C C . LEU A 1 105 ? 3.208 2.282 7.680 1.00 90.56 105 LEU A C 1
ATOM 765 O O . LEU A 1 105 ? 2.569 2.540 8.701 1.00 90.56 105 LEU A O 1
ATOM 769 N N . ASP A 1 106 ? 3.027 2.938 6.536 1.00 88.06 106 ASP A N 1
ATOM 770 C CA . ASP A 1 106 ? 2.101 4.064 6.385 1.00 88.06 106 ASP A CA 1
ATOM 771 C C . ASP A 1 106 ? 0.667 3.675 6.745 1.00 88.06 106 ASP A C 1
ATOM 773 O O . ASP A 1 106 ? -0.039 4.396 7.455 1.00 88.06 106 ASP A O 1
ATOM 777 N N . ALA A 1 107 ? 0.225 2.496 6.302 1.00 84.62 107 ALA A N 1
ATOM 778 C CA . ALA A 1 107 ? -1.097 1.997 6.645 1.00 84.62 107 ALA A CA 1
ATOM 779 C C . ALA A 1 107 ? -1.264 1.765 8.153 1.00 84.62 107 ALA A C 1
ATOM 781 O O . ALA A 1 107 ? -2.367 1.953 8.666 1.00 84.62 107 ALA A O 1
ATOM 782 N N . PHE A 1 108 ? -0.206 1.382 8.876 1.00 82.06 108 PHE A N 1
ATOM 783 C CA . PHE A 1 108 ? -0.254 1.334 10.336 1.00 82.06 108 PHE A CA 1
ATOM 784 C C . PHE A 1 108 ? -0.397 2.740 10.926 1.00 82.06 108 PHE A C 1
ATOM 786 O O . PHE A 1 108 ? -1.308 2.958 11.723 1.00 82.06 108 PHE A O 1
ATOM 793 N N . GLU A 1 109 ? 0.436 3.701 10.519 1.00 82.81 109 GLU A N 1
ATOM 794 C CA . GLU A 1 109 ? 0.399 5.075 11.045 1.00 82.81 109 GLU A CA 1
ATOM 795 C C . GLU A 1 109 ? -0.959 5.759 10.833 1.00 82.81 109 GLU A C 1
ATOM 797 O O . GLU A 1 109 ? -1.512 6.356 11.758 1.00 82.81 109 GLU A O 1
ATOM 802 N N . VAL A 1 110 ? -1.546 5.612 9.642 1.00 78.00 110 VAL A N 1
ATOM 803 C CA . VAL A 1 110 ? -2.836 6.218 9.266 1.00 78.00 110 VAL A CA 1
ATOM 804 C C . VAL A 1 110 ? -4.001 5.730 10.131 1.00 78.00 110 VAL A C 1
ATOM 806 O O . VAL A 1 110 ? -4.992 6.445 10.290 1.00 78.00 110 VAL A O 1
ATOM 809 N N . VAL A 1 111 ? -3.907 4.528 10.703 1.00 68.88 111 VAL A N 1
ATOM 810 C CA . VAL A 1 111 ? -4.952 3.979 11.579 1.00 68.88 111 VAL A CA 1
ATOM 811 C C . VAL A 1 111 ? -4.838 4.490 13.014 1.00 68.88 111 VAL A C 1
ATOM 813 O O . VAL A 1 111 ? -5.845 4.567 13.717 1.00 68.88 111 VAL A O 1
ATOM 816 N N . PHE A 1 112 ? -3.629 4.825 13.464 1.00 66.56 112 PHE A N 1
ATOM 817 C CA . PHE A 1 112 ? -3.383 5.343 14.814 1.00 66.56 112 PHE A CA 1
ATOM 818 C C . PHE A 1 112 ? -3.503 6.869 14.920 1.00 66.56 112 PHE A C 1
ATOM 820 O O . PHE A 1 112 ? -3.353 7.412 16.016 1.00 66.56 112 PHE A O 1
ATOM 827 N N . ARG A 1 113 ? -3.777 7.543 13.803 1.00 67.12 113 ARG A N 1
ATOM 828 C CA . ARG A 1 113 ? -4.016 8.983 13.718 1.00 67.12 113 ARG A CA 1
ATOM 829 C C . ARG A 1 113 ? -5.475 9.341 13.998 1.00 67.12 113 ARG A C 1
ATOM 831 O O . ARG A 1 113 ? -5.678 10.343 14.717 1.00 67.12 113 ARG A O 1
#

Mean predicted aligned error: 4.07 Å

Solvent-accessible surface area (backbone atoms only — not comparable to full-atom values): 6149 Å² total; per-residue (Å²): 130,70,88,61,52,66,52,54,52,50,35,52,50,51,51,51,54,52,47,50,55,54,48,52,60,50,48,54,52,41,55,56,44,51,54,52,30,52,51,26,48,75,70,71,34,62,69,59,20,50,51,49,52,57,54,44,54,53,50,47,53,52,49,40,52,50,52,39,50,49,43,73,77,36,40,65,64,58,36,53,77,78,46,88,52,65,71,43,38,54,52,39,53,72,43,44,68,59,51,39,51,49,49,48,52,51,48,53,54,56,69,77,106

Organism: Populus deltoides (NCBI:txid3696)

InterPro domains:
  IPR002528 Multi antimicrobial extrusion protein [PF01554] (10-112)

Radius of gyration: 18.01 Å; Cα contacts (8 Å, |Δi|>4): 80; chains: 1; bounding box: 51×25×46 Å